Protein AF-A0A7Y2F7I7-F1 (afdb_monomer)

Mean predicted aligned error: 10.01 Å

pLDDT: mean 81.83, std 11.16, range [49.62, 96.38]

Structure (mmCIF, N/CA/C/O backbone):
data_AF-A0A7Y2F7I7-F1
#
_entry.id   AF-A0A7Y2F7I7-F1
#
loop_
_atom_site.group_PDB
_atom_site.id
_atom_site.type_symbol
_atom_site.label_atom_id
_atom_site.label_alt_id
_atom_site.label_comp_id
_atom_site.label_asym_id
_atom_site.label_entity_id
_atom_site.label_seq_id
_atom_site.pdbx_PDB_ins_code
_atom_site.Cartn_x
_atom_site.Cartn_y
_atom_site.Cartn_z
_atom_site.occupancy
_atom_site.B_iso_or_equiv
_atom_site.auth_seq_id
_atom_site.auth_comp_id
_atom_site.auth_asym_id
_atom_site.auth_atom_id
_atom_site.pdbx_PDB_model_num
ATOM 1 N N . MET A 1 1 ? 13.723 -2.355 0.842 1.00 50.66 1 MET A N 1
ATOM 2 C CA . MET A 1 1 ? 13.877 -3.626 1.588 1.00 50.66 1 MET A CA 1
ATOM 3 C C . MET A 1 1 ? 13.782 -4.831 0.657 1.00 50.66 1 MET A C 1
ATOM 5 O O . MET A 1 1 ? 14.750 -5.570 0.611 1.00 50.66 1 MET A O 1
ATOM 9 N N . ALA A 1 2 ? 12.717 -5.001 -0.142 1.00 57.88 2 ALA A N 1
ATOM 10 C CA . ALA A 1 2 ? 12.631 -6.107 -1.109 1.00 57.88 2 ALA A CA 1
ATOM 11 C C . ALA A 1 2 ? 13.746 -6.102 -2.176 1.00 57.88 2 ALA A C 1
ATOM 13 O O . ALA A 1 2 ? 14.397 -7.121 -2.360 1.00 57.88 2 ALA A O 1
ATOM 14 N N . GLY A 1 3 ? 14.062 -4.948 -2.780 1.00 56.19 3 GLY A N 1
ATOM 15 C CA . GLY A 1 3 ? 15.161 -4.854 -3.758 1.00 56.19 3 GLY A CA 1
ATOM 16 C C . GLY A 1 3 ? 16.525 -5.263 -3.193 1.00 56.19 3 GLY A C 1
ATOM 17 O O . GLY A 1 3 ? 17.283 -5.950 -3.862 1.00 56.19 3 GLY A O 1
ATOM 18 N N . SER A 1 4 ? 16.798 -4.951 -1.922 1.00 60.56 4 SER A N 1
ATOM 19 C CA . SER A 1 4 ? 18.016 -5.390 -1.224 1.00 60.56 4 SER A CA 1
ATOM 20 C C . SER A 1 4 ? 18.030 -6.890 -0.928 1.00 60.56 4 SER A C 1
ATOM 22 O O . SER A 1 4 ? 19.089 -7.505 -0.981 1.00 60.56 4 SER A O 1
ATOM 24 N N . LEU A 1 5 ? 16.863 -7.489 -0.659 1.00 59.53 5 LEU A N 1
ATOM 25 C CA . LEU A 1 5 ? 16.721 -8.941 -0.494 1.00 59.53 5 LEU A CA 1
ATOM 26 C C . LEU A 1 5 ? 16.891 -9.691 -1.825 1.00 59.53 5 LEU A C 1
ATOM 28 O O . LEU A 1 5 ? 17.396 -10.807 -1.829 1.00 59.53 5 LEU A O 1
ATOM 32 N N . CYS A 1 6 ? 16.533 -9.068 -2.949 1.00 58.66 6 CYS A N 1
ATOM 33 C CA . CYS A 1 6 ? 16.740 -9.604 -4.297 1.00 58.66 6 CYS A CA 1
ATOM 34 C C . CYS A 1 6 ? 18.158 -9.350 -4.852 1.00 58.66 6 CYS A C 1
ATOM 36 O O . CYS A 1 6 ? 18.412 -9.641 -6.017 1.00 58.66 6 CYS A O 1
ATOM 38 N N . GLY A 1 7 ? 19.087 -8.831 -4.038 1.00 59.84 7 GLY A N 1
ATOM 39 C CA . GLY A 1 7 ? 20.482 -8.589 -4.429 1.00 59.84 7 GLY A CA 1
ATOM 40 C C . GLY A 1 7 ? 20.752 -7.226 -5.077 1.00 59.84 7 GLY A C 1
ATOM 41 O O . GLY A 1 7 ? 21.863 -6.989 -5.548 1.00 59.84 7 GLY A O 1
ATOM 42 N N . GLY A 1 8 ? 19.770 -6.322 -5.088 1.00 63.50 8 GLY A N 1
ATOM 43 C CA . GLY A 1 8 ? 19.905 -4.974 -5.629 1.00 63.50 8 GLY A CA 1
ATOM 44 C C . GLY A 1 8 ? 20.316 -3.931 -4.595 1.00 63.50 8 GLY A C 1
ATOM 45 O O . GLY A 1 8 ? 19.724 -3.803 -3.520 1.00 63.50 8 GLY A O 1
ATOM 46 N N . SER A 1 9 ? 21.300 -3.108 -4.949 1.00 70.06 9 SER A N 1
ATOM 47 C CA . SER A 1 9 ? 21.659 -1.929 -4.160 1.00 70.06 9 SER A CA 1
ATOM 48 C C . SER A 1 9 ? 20.706 -0.781 -4.474 1.00 70.06 9 SER A C 1
ATOM 50 O O . SER A 1 9 ? 20.426 -0.489 -5.640 1.00 70.06 9 SER A O 1
ATOM 52 N N . LEU A 1 10 ? 20.190 -0.125 -3.429 1.00 73.25 10 LEU A N 1
ATOM 53 C CA . LEU A 1 10 ? 19.371 1.078 -3.579 1.00 73.25 10 LEU A CA 1
ATOM 54 C C . LEU A 1 10 ? 20.240 2.174 -4.208 1.00 73.25 10 LEU A C 1
ATOM 56 O O . LEU A 1 10 ? 21.203 2.629 -3.599 1.00 73.25 10 LEU A O 1
ATOM 60 N N . SER A 1 11 ? 19.902 2.582 -5.427 1.00 76.69 11 SER A N 1
ATOM 61 C CA . SER A 1 11 ? 20.662 3.571 -6.193 1.00 76.69 11 SER A CA 1
ATOM 62 C C . SER A 1 11 ? 20.068 4.971 -6.062 1.00 76.69 11 SER A C 1
ATOM 64 O O . SER A 1 11 ? 20.812 5.941 -5.943 1.00 76.69 11 SER A O 1
ATOM 66 N N . ARG A 1 12 ? 18.735 5.090 -6.070 1.00 75.88 12 ARG A N 1
ATOM 67 C CA . ARG A 1 12 ? 18.037 6.378 -5.968 1.00 75.88 12 ARG A CA 1
ATOM 68 C C . ARG A 1 12 ? 16.718 6.216 -5.230 1.00 75.88 12 ARG A C 1
ATOM 70 O O . ARG A 1 12 ? 16.017 5.227 -5.432 1.00 75.88 12 ARG A O 1
ATOM 77 N N . VAL A 1 13 ? 16.363 7.207 -4.420 1.00 80.06 13 VAL A N 1
ATOM 78 C CA . VAL A 1 13 ? 15.029 7.330 -3.827 1.00 80.06 13 VAL A CA 1
ATOM 79 C C . VAL A 1 13 ? 14.492 8.725 -4.121 1.00 80.06 13 VAL A C 1
ATOM 81 O O . VAL A 1 13 ? 15.222 9.708 -3.989 1.00 80.06 13 VAL A O 1
ATOM 84 N N . GLN A 1 14 ? 13.236 8.808 -4.548 1.00 78.44 14 GLN A N 1
ATOM 85 C CA . GLN A 1 14 ? 12.547 10.069 -4.787 1.00 78.44 14 GLN A CA 1
ATOM 86 C C . GLN A 1 14 ? 11.415 10.191 -3.770 1.00 78.44 14 GLN A C 1
ATOM 88 O O . GLN A 1 14 ? 10.477 9.399 -3.772 1.00 78.44 14 GLN A O 1
ATOM 93 N N . LEU A 1 15 ? 11.523 11.185 -2.889 1.00 80.62 15 LEU A N 1
ATOM 94 C CA . LEU A 1 15 ? 10.549 11.474 -1.829 1.00 80.62 15 LEU A CA 1
ATOM 95 C C . LEU A 1 15 ? 10.053 12.924 -1.916 1.00 80.62 15 LEU A C 1
ATOM 97 O O . LEU A 1 15 ? 9.745 13.543 -0.898 1.00 80.62 15 LEU A O 1
ATOM 101 N N . ARG A 1 16 ? 10.048 13.505 -3.125 1.00 75.19 16 ARG A N 1
ATOM 102 C CA . ARG A 1 16 ? 9.626 14.897 -3.303 1.00 75.19 16 ARG A CA 1
ATOM 103 C C . ARG A 1 16 ? 8.169 15.055 -2.865 1.00 75.19 16 ARG A C 1
ATOM 105 O O . ARG A 1 16 ? 7.334 14.243 -3.267 1.00 75.19 16 ARG A O 1
ATOM 112 N N . PRO A 1 17 ? 7.850 16.110 -2.100 1.00 67.25 17 PRO A N 1
ATOM 113 C CA . PRO A 1 17 ? 6.467 16.474 -1.855 1.00 67.25 17 PRO A CA 1
ATOM 114 C C . PRO A 1 17 ? 5.723 16.629 -3.182 1.00 67.25 17 PRO A C 1
ATOM 116 O O . PRO A 1 17 ? 6.295 17.151 -4.137 1.00 67.25 17 PRO A O 1
ATOM 119 N N . TRP A 1 18 ? 4.470 16.175 -3.240 1.00 71.31 18 TRP A N 1
ATOM 120 C CA . TRP A 1 18 ? 3.598 16.261 -4.427 1.00 71.31 18 TRP A CA 1
ATOM 121 C C . TRP A 1 18 ? 3.954 15.338 -5.603 1.00 71.31 18 TRP A C 1
ATOM 123 O O . TRP A 1 18 ? 3.224 15.312 -6.590 1.00 71.31 18 TRP A O 1
ATOM 133 N N . SER A 1 19 ? 5.013 14.534 -5.483 1.00 71.06 19 SER A N 1
ATOM 134 C CA . SER A 1 19 ? 5.341 13.447 -6.409 1.00 71.06 19 SER A CA 1
ATOM 135 C C . SER A 1 19 ? 5.053 12.100 -5.746 1.00 71.06 19 SER A C 1
ATOM 137 O O . SER A 1 19 ? 5.196 11.949 -4.530 1.00 71.06 19 SER A O 1
ATOM 139 N N . LEU A 1 20 ? 4.624 11.112 -6.532 1.00 73.19 20 LEU A N 1
ATOM 140 C CA . LEU A 1 20 ? 4.456 9.756 -6.023 1.00 73.19 20 LEU A CA 1
ATOM 141 C C . LEU A 1 20 ? 5.842 9.167 -5.700 1.00 73.19 20 LEU A C 1
ATOM 143 O O . LEU A 1 20 ? 6.736 9.211 -6.547 1.00 73.19 20 LEU A O 1
ATOM 147 N N . PRO A 1 21 ? 6.051 8.635 -4.482 1.00 76.00 21 PRO A N 1
ATOM 148 C CA . PRO A 1 21 ? 7.356 8.134 -4.079 1.00 76.00 21 PRO A CA 1
ATOM 149 C C . PRO A 1 21 ? 7.731 6.894 -4.891 1.00 76.00 21 PRO A C 1
ATOM 151 O O . PRO A 1 21 ? 6.883 6.032 -5.122 1.00 76.00 21 PRO A O 1
ATOM 154 N N . TYR A 1 22 ? 9.003 6.781 -5.274 1.00 75.06 22 TYR A N 1
ATOM 155 C CA . TYR A 1 22 ? 9.549 5.589 -5.926 1.00 75.06 22 TYR A CA 1
ATOM 156 C C . TYR A 1 22 ? 11.008 5.341 -5.522 1.00 75.06 22 TYR A C 1
ATOM 158 O O . TYR A 1 22 ? 11.740 6.247 -5.107 1.00 75.06 22 TYR A O 1
ATOM 166 N N . SER A 1 23 ? 11.431 4.081 -5.631 1.00 76.50 23 SER A N 1
ATOM 167 C CA . SER A 1 23 ? 12.796 3.630 -5.336 1.00 76.50 23 SER A CA 1
ATOM 168 C C . SER A 1 23 ? 13.401 2.937 -6.553 1.00 76.50 23 SER A C 1
ATOM 170 O O . SER A 1 23 ? 12.714 2.214 -7.268 1.00 76.50 23 SER A O 1
ATOM 172 N N . PHE A 1 24 ? 14.696 3.135 -6.781 1.00 72.06 24 PHE A N 1
ATOM 173 C CA . PHE A 1 24 ? 15.427 2.542 -7.896 1.00 72.06 24 PHE A CA 1
ATOM 174 C C . PHE A 1 24 ? 16.558 1.654 -7.373 1.00 72.06 24 PHE A C 1
ATOM 176 O O . PHE A 1 24 ? 17.392 2.116 -6.590 1.00 72.06 24 PHE A O 1
ATOM 183 N N . PHE A 1 25 ? 16.601 0.395 -7.812 1.00 69.94 25 PHE A N 1
ATOM 184 C CA . PHE A 1 25 ? 17.604 -0.595 -7.408 1.00 69.94 25 PHE A CA 1
ATOM 185 C C . PHE A 1 25 ? 18.444 -1.032 -8.614 1.00 69.94 25 PHE A C 1
ATOM 187 O O . PHE A 1 25 ? 17.908 -1.237 -9.701 1.00 69.94 25 PHE A O 1
ATOM 194 N N . LYS A 1 26 ? 19.767 -1.157 -8.436 1.00 70.56 26 LYS A N 1
ATOM 195 C CA . LYS A 1 26 ? 20.691 -1.691 -9.452 1.00 70.56 26 LYS A CA 1
ATOM 196 C C . LYS A 1 26 ? 21.809 -2.528 -8.805 1.00 70.56 26 LYS A C 1
ATOM 198 O O . LYS A 1 26 ? 22.373 -2.078 -7.807 1.00 70.56 26 LYS A O 1
ATOM 203 N N . PRO A 1 27 ? 22.189 -3.678 -9.395 1.00 69.31 27 PRO A N 1
ATOM 204 C CA . PRO A 1 27 ? 21.431 -4.433 -10.404 1.00 69.31 27 PRO A CA 1
ATOM 205 C C . PRO A 1 27 ? 20.146 -5.021 -9.790 1.00 69.31 27 PRO A C 1
ATOM 207 O O . PRO A 1 27 ? 20.155 -5.393 -8.626 1.00 69.31 27 PRO A O 1
ATOM 210 N N . ASP A 1 28 ? 19.047 -5.099 -10.543 1.00 66.81 28 ASP A N 1
ATOM 211 C CA . ASP A 1 28 ? 17.820 -5.778 -10.093 1.00 66.81 28 ASP A CA 1
ATOM 212 C C . ASP A 1 28 ? 17.607 -7.039 -10.944 1.00 66.81 28 ASP A C 1
ATOM 214 O O . ASP A 1 28 ? 17.107 -6.939 -12.066 1.00 66.81 28 ASP A O 1
ATOM 218 N N . PRO A 1 29 ? 18.061 -8.215 -10.473 1.00 69.81 29 PRO A N 1
ATOM 219 C CA . PRO A 1 29 ? 17.963 -9.451 -11.243 1.00 69.81 29 PRO A CA 1
ATOM 220 C C . PRO A 1 29 ? 16.520 -9.968 -11.371 1.00 69.81 29 PRO A C 1
ATOM 222 O O . PRO A 1 29 ? 16.259 -10.784 -12.252 1.00 69.81 29 PRO A O 1
ATOM 225 N N . TRP A 1 30 ? 15.581 -9.494 -10.538 1.00 74.00 30 TRP A N 1
ATOM 226 C CA . TRP A 1 30 ? 14.192 -9.972 -10.505 1.00 74.00 30 TRP A CA 1
ATOM 227 C C . TRP A 1 30 ? 13.191 -8.812 -10.349 1.00 74.00 30 TRP A C 1
ATOM 229 O O . TRP A 1 30 ? 12.470 -8.747 -9.347 1.00 74.00 30 TRP A O 1
ATOM 239 N N . PRO A 1 31 ? 13.083 -7.915 -11.346 1.00 75.00 31 PRO A N 1
ATOM 240 C CA . PRO A 1 31 ? 12.337 -6.662 -11.221 1.00 75.00 31 PRO A CA 1
ATOM 241 C C . PRO A 1 31 ? 10.860 -6.875 -10.881 1.00 75.00 31 PRO A C 1
ATOM 243 O O . PRO A 1 31 ? 10.319 -6.185 -10.023 1.00 75.00 31 PRO A O 1
ATOM 246 N N . SER A 1 32 ? 10.207 -7.885 -11.463 1.00 77.62 32 SER A N 1
ATOM 247 C CA . SER A 1 32 ? 8.806 -8.195 -11.150 1.00 77.62 32 SER A CA 1
ATOM 248 C C . SER A 1 32 ? 8.616 -8.571 -9.678 1.00 77.62 32 SER A C 1
ATOM 250 O O . SER A 1 32 ? 7.657 -8.130 -9.052 1.00 77.62 32 SER A O 1
ATOM 252 N N . VAL A 1 33 ? 9.541 -9.339 -9.096 1.00 78.12 33 VAL A N 1
ATOM 253 C CA . VAL A 1 33 ? 9.474 -9.732 -7.680 1.00 78.12 33 VAL A CA 1
ATOM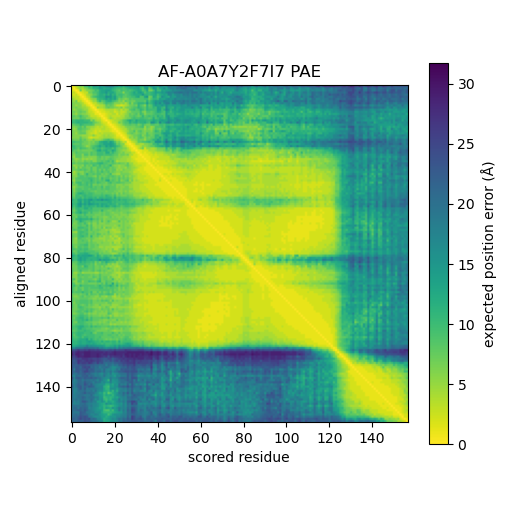 254 C C . VAL A 1 33 ? 9.721 -8.522 -6.788 1.00 78.12 33 VAL A C 1
ATOM 256 O O . VAL A 1 33 ? 8.947 -8.285 -5.864 1.00 78.12 33 VAL A O 1
ATOM 259 N N . THR A 1 34 ? 10.749 -7.729 -7.089 1.00 80.81 34 THR A N 1
ATOM 260 C CA . THR A 1 34 ? 11.081 -6.511 -6.342 1.00 80.81 34 THR A CA 1
ATOM 261 C C . THR A 1 34 ? 9.904 -5.532 -6.304 1.00 80.81 34 THR A C 1
ATOM 263 O O . THR A 1 34 ? 9.574 -5.014 -5.234 1.00 80.81 34 THR A O 1
ATOM 266 N N . LEU A 1 35 ? 9.246 -5.318 -7.446 1.00 83.44 35 LEU A N 1
ATOM 267 C CA . LEU A 1 35 ? 8.128 -4.386 -7.586 1.00 83.44 35 LEU A CA 1
ATOM 268 C C . LEU A 1 35 ? 6.860 -4.887 -6.885 1.00 83.44 35 LEU A C 1
ATOM 270 O O . LEU A 1 35 ? 6.232 -4.139 -6.139 1.00 83.44 35 LEU A O 1
ATOM 274 N N . TRP A 1 36 ? 6.497 -6.162 -7.059 1.00 83.38 36 TRP A N 1
ATOM 275 C CA . TRP A 1 36 ? 5.313 -6.736 -6.410 1.00 83.38 36 TRP A CA 1
ATOM 276 C C . TRP A 1 36 ? 5.495 -6.948 -4.907 1.00 83.38 36 TRP A C 1
ATOM 278 O O . TRP A 1 36 ? 4.525 -6.886 -4.150 1.00 83.38 36 TRP A O 1
ATOM 288 N N . ALA A 1 37 ? 6.726 -7.156 -4.442 1.00 84.12 37 ALA A N 1
ATOM 289 C CA . ALA A 1 37 ? 7.009 -7.349 -3.028 1.00 84.12 37 ALA A CA 1
ATOM 290 C C . ALA A 1 37 ? 6.623 -6.133 -2.176 1.00 84.12 37 ALA A C 1
ATOM 292 O O . ALA A 1 37 ? 6.235 -6.323 -1.027 1.00 84.12 37 ALA A O 1
ATOM 293 N N . GLY A 1 38 ? 6.680 -4.908 -2.714 1.00 84.19 38 GLY A N 1
ATOM 294 C CA . GLY A 1 38 ? 6.232 -3.703 -2.007 1.00 84.19 38 GLY A CA 1
ATOM 295 C C . GLY A 1 38 ? 4.759 -3.801 -1.587 1.00 84.19 38 GLY A C 1
ATOM 296 O O . GLY A 1 38 ? 4.485 -3.910 -0.388 1.00 84.19 38 GLY A O 1
ATOM 297 N N . PRO A 1 39 ? 3.817 -3.854 -2.545 1.00 86.12 39 PRO A N 1
ATOM 298 C CA . PRO A 1 39 ? 2.396 -4.030 -2.258 1.00 86.12 39 PRO A CA 1
ATOM 299 C C . PRO A 1 39 ? 2.084 -5.320 -1.493 1.00 86.12 39 PRO A C 1
ATOM 301 O O . PRO A 1 39 ? 1.318 -5.289 -0.531 1.00 86.12 39 PRO A O 1
ATOM 304 N N . VAL A 1 40 ? 2.692 -6.453 -1.866 1.00 86.75 40 VAL A N 1
ATOM 305 C CA . VAL A 1 40 ? 2.400 -7.755 -1.242 1.00 86.75 40 VAL A CA 1
ATOM 306 C C . VAL A 1 40 ? 2.830 -7.777 0.222 1.00 86.75 40 VAL A C 1
ATOM 308 O O . VAL A 1 40 ? 2.015 -8.089 1.088 1.00 86.75 40 VAL A O 1
ATOM 311 N N . LEU A 1 41 ? 4.075 -7.409 0.535 1.00 86.88 41 LEU A N 1
ATOM 312 C CA . LEU A 1 41 ? 4.557 -7.392 1.920 1.00 86.88 41 LEU A CA 1
ATOM 313 C C . LEU A 1 41 ? 3.924 -6.252 2.720 1.00 86.88 41 LEU A C 1
ATOM 315 O O . LEU A 1 41 ? 3.593 -6.440 3.892 1.00 86.88 41 LEU A O 1
ATOM 319 N N . GLY A 1 42 ? 3.704 -5.100 2.080 1.00 85.88 42 GLY A N 1
ATOM 320 C CA . GLY A 1 42 ? 3.018 -3.952 2.665 1.00 85.88 42 GLY A CA 1
ATOM 321 C C . GLY A 1 42 ? 1.580 -4.261 3.084 1.00 85.88 42 GLY A C 1
ATOM 322 O O . GLY A 1 42 ? 1.092 -3.664 4.037 1.00 85.88 42 GLY A O 1
ATOM 323 N N . CYS A 1 43 ? 0.921 -5.222 2.432 1.00 90.00 43 CYS A N 1
ATOM 324 C CA . CYS A 1 43 ? -0.415 -5.689 2.801 1.00 90.00 43 CYS A CA 1
ATOM 325 C C . CYS A 1 43 ? -0.380 -6.892 3.750 1.00 90.00 43 CYS A C 1
ATOM 327 O O . CYS A 1 43 ? -1.022 -6.875 4.800 1.00 90.00 43 CYS A O 1
ATOM 329 N N . LEU A 1 44 ? 0.375 -7.939 3.401 1.00 89.25 44 LEU A N 1
ATOM 330 C CA . LEU A 1 44 ? 0.392 -9.189 4.160 1.00 89.25 44 LEU A CA 1
ATOM 331 C C . LEU A 1 44 ? 1.012 -9.020 5.546 1.00 89.25 44 LEU A C 1
ATOM 333 O O . LEU A 1 44 ? 0.489 -9.584 6.500 1.00 89.25 44 LEU A O 1
ATOM 337 N N . GLY A 1 45 ? 2.082 -8.232 5.689 1.00 91.00 45 GLY A N 1
ATOM 338 C CA . GLY A 1 45 ? 2.745 -8.024 6.979 1.00 91.00 45 GLY A CA 1
ATOM 339 C C . GLY A 1 45 ? 1.783 -7.498 8.055 1.00 91.00 45 GLY A C 1
ATOM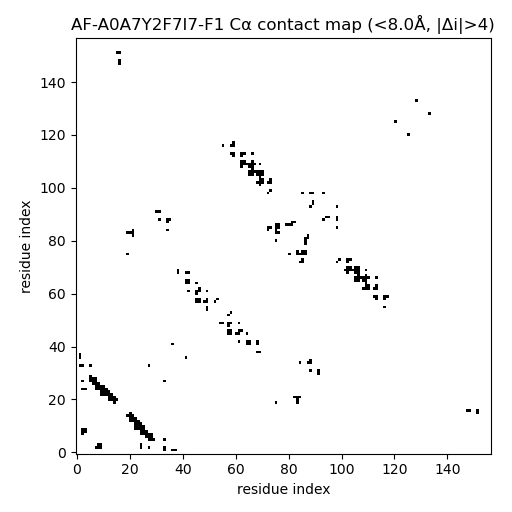 340 O O . GLY A 1 45 ? 1.602 -8.158 9.082 1.00 91.00 45 GLY A O 1
ATOM 341 N N . PRO A 1 46 ? 1.106 -6.359 7.819 1.00 89.38 46 PRO A N 1
ATOM 342 C CA . PRO A 1 46 ? 0.097 -5.832 8.734 1.00 89.38 46 PRO A CA 1
ATOM 343 C C . PRO A 1 46 ? -1.086 -6.779 8.979 1.00 89.38 46 PRO A C 1
ATOM 345 O O . PRO A 1 46 ? -1.526 -6.903 10.120 1.00 89.38 46 PRO A O 1
ATOM 348 N N . VAL A 1 47 ? -1.584 -7.480 7.951 1.00 89.56 47 VAL A N 1
ATOM 349 C CA . VAL A 1 47 ? -2.708 -8.430 8.093 1.00 89.56 47 VAL A CA 1
ATOM 350 C C . VAL A 1 47 ? -2.321 -9.634 8.954 1.00 89.56 47 VAL A C 1
ATOM 352 O O . VAL A 1 47 ? -3.078 -10.032 9.842 1.00 89.56 47 VAL A O 1
ATOM 355 N N . VAL A 1 48 ? -1.132 -10.198 8.743 1.00 92.44 48 VAL A N 1
ATOM 356 C CA . VAL A 1 48 ? -0.604 -11.304 9.553 1.00 92.44 48 VAL A CA 1
ATOM 357 C C . VAL A 1 48 ? -0.396 -10.846 10.994 1.00 92.44 48 VAL A C 1
ATOM 359 O O . VAL A 1 48 ? -0.852 -11.517 11.919 1.00 92.44 48 VAL A O 1
ATOM 362 N N . ALA A 1 49 ? 0.200 -9.670 11.202 1.00 91.44 49 ALA A N 1
ATOM 363 C CA . ALA A 1 49 ? 0.351 -9.082 12.530 1.00 91.44 49 ALA A CA 1
ATOM 364 C C . ALA A 1 49 ? -1.008 -8.904 13.235 1.00 91.44 49 ALA A C 1
ATOM 366 O O . ALA A 1 49 ? -1.189 -9.335 14.377 1.00 91.44 49 ALA A O 1
ATOM 367 N N . ALA A 1 50 ? -1.997 -8.329 12.548 1.00 91.69 50 ALA A N 1
ATOM 368 C CA . ALA A 1 50 ? -3.346 -8.166 13.081 1.00 91.69 50 ALA A CA 1
ATOM 369 C C . ALA A 1 50 ? -4.010 -9.514 13.410 1.00 91.69 50 ALA A C 1
ATOM 371 O O . ALA A 1 50 ? -4.688 -9.632 14.431 1.00 91.69 50 ALA A O 1
ATOM 372 N N . SER A 1 51 ? -3.757 -10.549 12.606 1.00 90.62 51 SER A N 1
ATOM 373 C CA . SER A 1 51 ? -4.292 -11.902 12.810 1.00 90.62 51 SER A CA 1
ATOM 374 C C . SER A 1 51 ? -3.679 -12.616 14.020 1.00 90.62 51 SER A C 1
ATOM 376 O O . SER A 1 51 ? -4.395 -13.317 14.739 1.00 90.62 51 SER A O 1
ATOM 378 N N . ILE A 1 52 ? -2.380 -12.417 14.268 1.00 94.44 52 ILE A N 1
ATOM 379 C CA . ILE A 1 52 ? -1.654 -13.001 15.407 1.00 94.44 52 ILE A CA 1
ATOM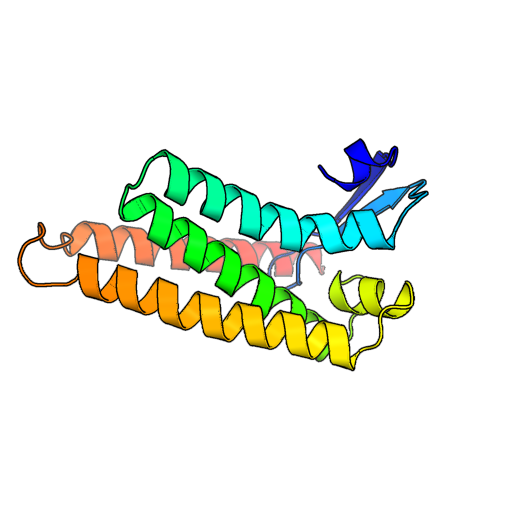 380 C C . ILE A 1 52 ? -2.056 -12.310 16.715 1.00 94.44 52 ILE A C 1
ATOM 382 O O . ILE A 1 52 ? -2.430 -12.973 17.679 1.00 94.44 52 ILE A O 1
ATOM 386 N N . TRP A 1 53 ? -2.009 -10.975 16.757 1.00 94.06 53 TRP A N 1
ATOM 387 C CA . TRP A 1 53 ? -2.227 -10.217 17.997 1.00 94.06 53 TRP A CA 1
ATOM 388 C C . TRP A 1 53 ? -3.685 -9.829 18.254 1.00 94.06 53 TRP A C 1
ATOM 390 O O . TRP A 1 53 ? -4.015 -9.436 19.373 1.00 94.06 53 TRP A O 1
ATOM 400 N N . ARG A 1 54 ? -4.558 -9.920 17.243 1.00 88.81 54 ARG A N 1
ATOM 401 C CA . ARG A 1 54 ? -6.020 -9.739 17.329 1.00 88.81 54 ARG A CA 1
ATOM 402 C C . ARG A 1 54 ? -6.476 -8.452 18.030 1.00 88.81 54 ARG A C 1
ATOM 404 O O . ARG A 1 54 ? -7.531 -8.417 18.657 1.00 88.81 54 ARG A O 1
ATOM 411 N N . ARG A 1 55 ? -5.697 -7.371 17.916 1.00 87.06 55 ARG A N 1
ATOM 412 C CA . ARG A 1 55 ? -6.065 -6.043 18.437 1.00 87.06 55 ARG A CA 1
ATOM 413 C C . ARG A 1 55 ? -6.778 -5.234 17.356 1.00 87.06 55 ARG A C 1
ATOM 415 O O . ARG A 1 55 ? -6.267 -5.137 16.244 1.00 87.06 55 ARG A O 1
ATOM 422 N N . SER A 1 56 ? -7.892 -4.585 17.694 1.00 82.75 56 SER A N 1
ATOM 423 C CA . SER A 1 56 ? -8.664 -3.739 16.761 1.00 82.75 56 SER A CA 1
ATOM 424 C C . SER A 1 56 ? -7.818 -2.634 16.115 1.00 82.75 56 SER A C 1
ATOM 426 O O . SER A 1 56 ? -7.894 -2.401 14.914 1.00 82.75 56 SER A O 1
ATOM 428 N N . GLY A 1 57 ? -6.913 -2.013 16.880 1.00 87.94 57 GLY A N 1
ATOM 429 C CA . GLY A 1 57 ? -5.966 -1.028 16.343 1.00 87.94 57 GLY A CA 1
ATOM 430 C C . GLY A 1 57 ? -5.056 -1.575 15.235 1.00 87.94 57 GLY A C 1
ATOM 431 O O . GLY A 1 57 ? -4.732 -0.849 14.302 1.00 87.94 57 GLY A O 1
ATOM 432 N N . LEU A 1 58 ? -4.677 -2.856 15.299 1.00 90.56 58 LEU A N 1
ATOM 433 C CA . LEU A 1 58 ? -3.852 -3.487 14.265 1.00 90.56 58 LEU A CA 1
ATOM 434 C C . LEU A 1 58 ? -4.661 -3.797 13.006 1.00 90.56 58 LEU A C 1
ATOM 436 O O . LEU A 1 58 ? -4.132 -3.648 11.911 1.00 90.56 58 LEU A O 1
ATOM 440 N N . TRP A 1 59 ? -5.937 -4.162 13.148 1.00 90.50 59 TRP A N 1
ATOM 441 C CA . TRP A 1 59 ? -6.836 -4.333 12.005 1.00 90.50 59 TRP A CA 1
ATOM 442 C C . TRP A 1 59 ? -7.071 -3.019 11.264 1.00 90.50 59 TRP A C 1
ATOM 444 O O . TRP A 1 59 ? -7.014 -3.001 10.038 1.00 90.50 59 TRP A O 1
ATOM 454 N N . LEU A 1 60 ? -7.222 -1.903 11.986 1.00 93.44 60 LEU A N 1
ATOM 455 C CA . LEU A 1 60 ? -7.301 -0.578 11.368 1.00 93.44 60 LEU A CA 1
ATOM 456 C C . LEU A 1 60 ? -6.056 -0.276 10.517 1.00 93.44 60 LEU A C 1
ATOM 458 O O . LEU A 1 60 ? -6.182 0.147 9.369 1.00 93.44 60 LEU A O 1
ATOM 462 N N . ILE A 1 61 ? -4.860 -0.520 11.066 1.00 94.25 61 ILE A N 1
ATOM 463 C CA . ILE A 1 61 ? -3.590 -0.324 10.350 1.00 94.25 61 ILE A CA 1
ATOM 464 C C . ILE A 1 61 ? -3.508 -1.260 9.141 1.00 94.25 61 ILE A C 1
ATOM 466 O O . ILE A 1 61 ? -3.156 -0.817 8.053 1.00 94.25 61 ILE A O 1
ATOM 470 N N . ALA A 1 62 ? -3.871 -2.533 9.304 1.00 93.88 62 ALA A N 1
ATOM 471 C CA . ALA A 1 62 ? -3.822 -3.512 8.228 1.00 93.88 62 ALA A CA 1
ATOM 472 C C . ALA A 1 62 ? -4.715 -3.119 7.048 1.00 93.88 62 ALA A C 1
ATOM 474 O O . ALA A 1 62 ? -4.250 -3.082 5.909 1.00 93.88 62 ALA A O 1
ATOM 475 N N . TRP A 1 63 ? -5.967 -2.746 7.317 1.00 95.19 63 TRP A N 1
ATOM 476 C CA . TRP A 1 63 ? -6.881 -2.302 6.269 1.00 95.19 63 TRP A CA 1
ATOM 477 C C . TRP A 1 63 ? -6.453 -0.986 5.628 1.00 95.19 63 TRP A C 1
ATOM 479 O O . TRP A 1 63 ? -6.585 -0.839 4.414 1.00 95.19 63 TRP A O 1
ATOM 489 N N . PHE A 1 64 ? -5.883 -0.061 6.406 1.00 95.38 64 PHE A N 1
ATOM 490 C CA . PHE A 1 64 ? -5.284 1.154 5.861 1.00 95.38 64 PHE A CA 1
ATOM 491 C C . PHE A 1 64 ? -4.132 0.833 4.903 1.00 95.38 64 PHE A C 1
ATOM 493 O O . PHE A 1 64 ? -4.082 1.391 3.811 1.00 95.38 64 PHE A O 1
ATOM 500 N N . CYS A 1 65 ? -3.23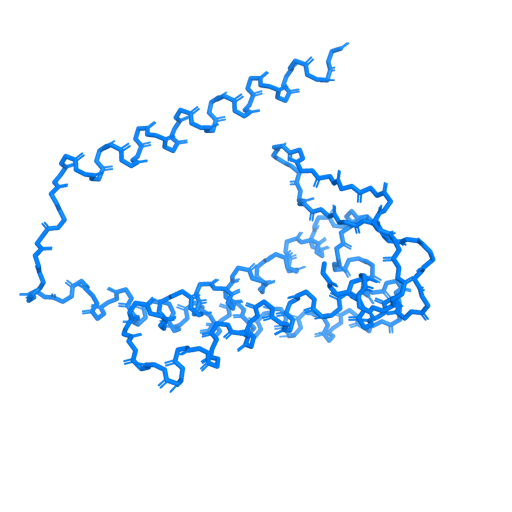8 -0.091 5.264 1.00 95.25 65 CYS A N 1
ATOM 501 C CA . CYS A 1 65 ? -2.138 -0.506 4.397 1.00 95.25 65 CYS A CA 1
ATOM 502 C C . CYS A 1 65 ? -2.646 -1.149 3.101 1.00 95.25 65 CYS A C 1
ATOM 504 O O . CYS A 1 65 ? -2.156 -0.806 2.027 1.00 95.25 65 CYS A O 1
ATOM 506 N N . VAL A 1 66 ? -3.651 -2.028 3.171 1.00 92.44 66 VAL A N 1
ATOM 507 C CA . VAL A 1 66 ? -4.276 -2.623 1.975 1.00 92.44 66 VAL A CA 1
ATOM 508 C C . VAL A 1 66 ? -4.889 -1.543 1.079 1.00 92.44 66 VAL A C 1
ATOM 510 O O . VAL A 1 66 ? -4.634 -1.520 -0.127 1.00 92.44 66 VAL A O 1
ATOM 513 N N . LEU A 1 67 ? -5.635 -0.607 1.673 1.00 96.38 67 LEU A N 1
ATOM 514 C CA . LEU A 1 67 ? -6.254 0.510 0.964 1.00 96.38 67 LEU A CA 1
ATOM 515 C C . LEU A 1 67 ? -5.208 1.401 0.284 1.00 96.38 67 LEU A C 1
ATOM 517 O O . LEU A 1 67 ? -5.330 1.674 -0.907 1.00 96.38 67 LEU A O 1
ATOM 521 N N . ALA A 1 68 ? -4.184 1.823 1.030 1.00 94.19 68 ALA A N 1
ATOM 522 C CA . ALA A 1 68 ? -3.139 2.724 0.562 1.00 94.19 68 ALA A CA 1
ATOM 523 C C . ALA A 1 68 ? -2.311 2.114 -0.576 1.00 94.19 68 ALA A C 1
ATOM 525 O O . ALA A 1 68 ? -2.026 2.802 -1.550 1.00 94.19 68 ALA A O 1
ATOM 526 N N . ASN A 1 69 ? -1.961 0.826 -0.496 1.00 92.88 69 ASN A N 1
ATOM 527 C CA . ASN A 1 69 ? -1.248 0.152 -1.585 1.00 92.88 69 ASN A CA 1
ATOM 528 C C . ASN A 1 69 ? -2.122 0.031 -2.844 1.00 92.88 69 ASN A C 1
ATOM 530 O O . ASN A 1 69 ? -1.637 0.268 -3.948 1.00 92.88 69 ASN A O 1
ATOM 534 N N . GLY A 1 70 ? -3.413 -0.290 -2.691 1.00 92.88 70 GLY A N 1
ATOM 535 C CA . GLY A 1 70 ? -4.337 -0.379 -3.827 1.00 92.88 70 GLY A CA 1
ATOM 536 C C . GLY A 1 70 ? -4.524 0.968 -4.526 1.00 92.88 70 GLY A C 1
ATOM 537 O O . GLY A 1 70 ? -4.403 1.064 -5.748 1.00 92.88 70 GLY A O 1
ATOM 538 N N . THR A 1 71 ? -4.750 2.036 -3.751 1.00 94.75 71 THR A N 1
ATOM 539 C CA . THR A 1 71 ? -4.908 3.386 -4.310 1.00 94.75 71 THR A CA 1
ATOM 540 C C . THR A 1 71 ? -3.607 3.919 -4.896 1.00 94.75 71 THR A C 1
ATOM 542 O O . THR A 1 71 ? -3.652 4.567 -5.936 1.00 94.75 71 THR A O 1
ATOM 545 N N . TYR A 1 72 ? -2.452 3.620 -4.295 1.00 92.12 72 TYR A N 1
ATOM 546 C CA . TYR A 1 72 ? -1.142 3.993 -4.831 1.00 92.12 72 TYR A CA 1
ATOM 547 C C . TYR A 1 72 ? -0.905 3.399 -6.226 1.00 92.12 72 TYR A C 1
ATOM 549 O O . TYR A 1 72 ? -0.556 4.135 -7.148 1.00 92.12 72 TYR A O 1
ATOM 557 N N . LEU A 1 73 ? -1.166 2.100 -6.417 1.00 91.62 73 LEU A N 1
ATOM 558 C CA . LEU A 1 73 ? -0.998 1.450 -7.721 1.00 91.62 73 LEU A CA 1
ATOM 559 C C . LEU A 1 73 ? -1.964 2.011 -8.774 1.00 91.62 73 LEU A C 1
ATOM 561 O O . LEU A 1 73 ? -1.540 2.286 -9.899 1.00 91.62 73 LEU A O 1
ATOM 565 N N . LEU A 1 74 ? -3.230 2.244 -8.401 1.00 93.25 74 LEU A N 1
ATOM 566 C CA . LEU A 1 74 ? -4.223 2.885 -9.273 1.00 93.25 74 LEU A CA 1
ATOM 567 C C . LEU A 1 74 ? -3.796 4.293 -9.690 1.00 93.25 74 LEU A C 1
ATOM 569 O O . LEU A 1 74 ? -3.825 4.618 -10.875 1.00 93.25 74 LEU A O 1
ATOM 573 N N . MET A 1 75 ? -3.382 5.115 -8.725 1.00 90.56 75 MET A N 1
ATOM 574 C CA . MET A 1 75 ? -2.946 6.485 -8.986 1.00 90.56 75 MET A CA 1
ATOM 575 C C . MET A 1 75 ? -1.681 6.517 -9.830 1.00 90.56 75 MET A C 1
ATOM 577 O O . MET A 1 75 ? -1.586 7.348 -10.726 1.00 90.56 75 MET A O 1
ATOM 581 N N . GLY A 1 76 ? -0.734 5.606 -9.601 1.00 89.94 76 GLY A N 1
ATOM 582 C CA . GLY A 1 76 ? 0.463 5.537 -10.430 1.00 89.94 76 GLY A CA 1
ATOM 583 C C . GLY A 1 76 ? 0.171 5.082 -11.861 1.00 89.94 76 GLY A C 1
ATOM 584 O O . GLY A 1 76 ? 0.761 5.612 -12.797 1.00 89.94 76 GLY A O 1
ATOM 585 N N . TRP A 1 77 ? -0.786 4.163 -12.050 1.00 92.38 77 TRP A N 1
ATOM 586 C CA . TRP A 1 77 ? -1.230 3.781 -13.392 1.00 92.38 77 TRP A CA 1
ATOM 587 C C . TRP A 1 77 ? -1.903 4.958 -14.103 1.00 92.38 77 TRP A C 1
ATOM 589 O O . TRP A 1 77 ? -1.591 5.231 -15.257 1.00 92.38 77 TRP A O 1
ATOM 599 N N . TYR A 1 78 ? -2.778 5.680 -13.398 1.00 92.44 78 TYR A N 1
ATOM 600 C CA . TYR A 1 78 ? -3.463 6.856 -13.931 1.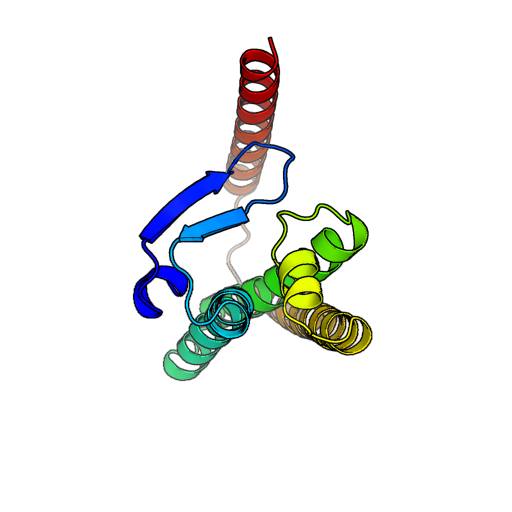00 92.44 78 TYR A CA 1
ATOM 601 C C . TYR A 1 78 ? -2.497 8.005 -14.257 1.00 92.44 78 TYR A C 1
ATOM 603 O O . TYR A 1 78 ? -2.654 8.668 -15.277 1.00 92.44 78 TYR A O 1
ATOM 611 N N . ALA A 1 79 ? -1.487 8.231 -13.411 1.00 88.50 79 ALA A N 1
ATOM 612 C CA . ALA A 1 79 ? -0.466 9.253 -13.629 1.00 88.50 79 ALA A CA 1
ATOM 613 C C . ALA A 1 79 ? 0.440 8.933 -14.828 1.00 88.50 79 ALA A C 1
ATOM 615 O O . ALA A 1 79 ? 0.953 9.852 -15.461 1.00 88.50 79 ALA A O 1
ATOM 616 N N . GLY A 1 80 ? 0.647 7.647 -15.137 1.00 82.44 80 GLY A N 1
ATOM 617 C CA . GLY A 1 80 ? 1.406 7.207 -16.309 1.00 82.44 80 GLY A CA 1
ATOM 618 C C . GLY A 1 80 ? 2.907 7.521 -16.268 1.00 82.44 80 GLY A C 1
ATOM 619 O O . GLY A 1 80 ? 3.588 7.332 -17.273 1.00 82.44 80 GLY A O 1
ATOM 620 N N . ASP A 1 81 ? 3.438 7.983 -15.134 1.00 81.31 81 ASP A N 1
ATOM 621 C CA . ASP A 1 81 ? 4.864 8.278 -14.972 1.00 81.31 81 ASP A CA 1
ATOM 622 C C . ASP A 1 81 ? 5.671 6.971 -14.944 1.00 81.31 81 ASP A C 1
ATOM 624 O O . ASP A 1 81 ? 5.403 6.077 -14.138 1.00 81.31 81 ASP A O 1
ATOM 628 N N . GLY A 1 82 ? 6.651 6.847 -15.845 1.00 77.88 82 GLY A N 1
ATOM 629 C CA . GLY A 1 82 ? 7.443 5.634 -16.068 1.00 77.88 82 GLY A CA 1
ATOM 630 C C . GLY A 1 82 ? 8.302 5.199 -14.878 1.00 77.88 82 GLY A C 1
ATOM 631 O O . GLY A 1 82 ? 8.771 4.062 -14.845 1.00 77.88 82 GLY A O 1
ATOM 632 N N . GLU A 1 83 ? 8.500 6.071 -13.887 1.00 77.94 83 GLU A N 1
ATOM 633 C CA . GLU A 1 83 ? 9.272 5.742 -12.689 1.00 77.94 83 GLU A CA 1
ATOM 634 C C . GLU A 1 83 ? 8.446 5.114 -11.559 1.00 77.94 83 GLU A C 1
ATOM 636 O O . GLU A 1 83 ? 9.023 4.619 -10.584 1.00 77.94 83 GLU A O 1
ATOM 641 N N . LEU A 1 84 ? 7.121 5.091 -11.690 1.00 83.38 84 LEU A N 1
ATOM 642 C CA . LEU A 1 84 ? 6.217 4.563 -10.675 1.00 83.38 84 LEU A CA 1
ATOM 643 C C . LEU A 1 84 ? 6.135 3.041 -10.705 1.00 83.38 84 LEU A C 1
ATOM 645 O O . LEU A 1 84 ? 6.300 2.400 -11.741 1.00 83.38 84 LEU A O 1
ATOM 649 N N . ASP A 1 85 ? 5.834 2.447 -9.552 1.00 84.62 85 ASP A N 1
ATOM 650 C CA . ASP A 1 85 ? 5.822 0.989 -9.433 1.00 84.62 85 ASP A CA 1
ATOM 651 C C . ASP A 1 85 ? 4.799 0.353 -10.384 1.00 84.62 85 ASP A C 1
ATOM 653 O O . ASP A 1 85 ? 5.085 -0.666 -10.999 1.00 84.62 85 ASP A O 1
ATOM 657 N N . SER A 1 86 ? 3.635 0.968 -10.592 1.00 86.31 86 SER A N 1
ATOM 658 C CA . SER A 1 86 ? 2.601 0.456 -11.501 1.00 86.31 86 SER A CA 1
ATOM 659 C C . SER A 1 86 ? 3.018 0.457 -12.973 1.00 86.31 86 SER A C 1
ATOM 661 O O . SER A 1 86 ? 2.763 -0.524 -13.675 1.00 86.31 86 SER A O 1
ATOM 663 N N . THR A 1 87 ? 3.683 1.509 -13.452 1.00 86.25 87 THR A N 1
ATOM 664 C CA . THR A 1 87 ? 4.198 1.561 -14.829 1.00 86.25 87 THR A CA 1
ATOM 665 C C . THR A 1 87 ? 5.383 0.617 -15.007 1.00 86.25 87 THR A C 1
ATOM 667 O O . THR A 1 87 ? 5.439 -0.101 -16.005 1.00 86.25 87 THR A O 1
ATOM 670 N N . LYS A 1 88 ? 6.263 0.505 -14.004 1.00 86.88 88 LYS A N 1
ATOM 671 C CA . LYS A 1 88 ? 7.353 -0.482 -13.972 1.00 86.88 88 LYS A CA 1
ATOM 672 C C . LYS A 1 88 ? 6.848 -1.924 -13.948 1.00 86.88 88 LYS A C 1
ATOM 674 O O . LYS A 1 88 ? 7.417 -2.770 -14.629 1.00 86.88 88 LYS A O 1
ATOM 679 N N . ILE A 1 89 ? 5.764 -2.216 -13.226 1.00 86.38 89 ILE A N 1
ATOM 680 C CA . ILE A 1 89 ? 5.131 -3.545 -13.188 1.00 86.38 89 ILE A CA 1
ATOM 681 C C . ILE A 1 89 ? 4.599 -3.929 -14.574 1.00 86.38 89 ILE A C 1
ATOM 683 O O . ILE A 1 89 ? 4.785 -5.069 -15.009 1.00 86.38 89 ILE A O 1
ATOM 687 N N . ILE A 1 90 ? 3.975 -2.982 -15.284 1.00 89.12 90 ILE A N 1
ATOM 688 C CA . ILE A 1 90 ? 3.507 -3.183 -16.663 1.00 89.12 90 ILE A CA 1
ATOM 689 C C . ILE A 1 90 ? 4.697 -3.367 -17.612 1.00 89.12 90 ILE A C 1
ATOM 691 O O . ILE A 1 90 ? 4.709 -4.309 -18.403 1.00 89.12 90 ILE A O 1
ATOM 695 N N . ALA A 1 91 ? 5.725 -2.522 -17.498 1.00 88.00 91 ALA A N 1
ATOM 696 C CA . ALA A 1 91 ? 6.940 -2.612 -18.308 1.00 88.00 91 ALA A CA 1
ATOM 697 C C . ALA A 1 91 ? 7.712 -3.926 -18.080 1.00 88.00 91 ALA A C 1
ATOM 699 O O . ALA A 1 91 ? 8.323 -4.449 -19.007 1.00 88.00 91 ALA A O 1
ATOM 700 N N . ALA A 1 92 ? 7.632 -4.501 -16.877 1.00 85.50 92 ALA A N 1
ATOM 701 C CA . ALA A 1 92 ? 8.176 -5.816 -16.543 1.00 85.50 92 ALA A CA 1
ATOM 702 C C . ALA A 1 92 ? 7.336 -6.997 -17.089 1.00 85.50 92 ALA A C 1
ATOM 704 O O . ALA A 1 92 ? 7.614 -8.151 -16.763 1.00 85.50 92 ALA A O 1
ATOM 705 N N . GLY A 1 93 ? 6.313 -6.729 -17.912 1.00 87.56 93 GLY A N 1
ATOM 706 C CA . GLY A 1 93 ? 5.514 -7.736 -18.618 1.00 87.56 93 GLY A CA 1
ATOM 707 C C . GLY A 1 93 ? 4.181 -8.091 -17.957 1.00 87.56 93 GLY A C 1
ATOM 708 O O . GLY A 1 93 ? 3.482 -8.982 -18.439 1.00 87.56 93 GLY A O 1
ATOM 709 N N . THR A 1 94 ? 3.792 -7.417 -16.870 1.00 89.06 94 THR A N 1
ATOM 710 C CA . THR A 1 94 ? 2.483 -7.661 -16.248 1.00 89.06 94 THR A CA 1
ATOM 711 C C . THR A 1 94 ? 1.375 -7.061 -17.117 1.00 89.06 94 THR A C 1
ATOM 713 O O . THR A 1 94 ? 1.424 -5.868 -17.426 1.00 89.06 94 THR A O 1
ATOM 716 N N . PRO A 1 95 ? 0.326 -7.821 -17.473 1.00 90.19 95 PRO A N 1
ATOM 717 C CA . PRO A 1 95 ? -0.775 -7.261 -18.236 1.00 90.19 95 PRO A CA 1
ATOM 718 C C . PRO A 1 95 ? -1.521 -6.193 -17.424 1.00 90.19 95 PRO A C 1
ATOM 720 O O . PRO A 1 95 ? -1.870 -6.400 -16.261 1.00 90.19 95 PRO A O 1
ATOM 723 N N . THR A 1 96 ? -1.817 -5.054 -18.054 1.00 92.38 96 THR A N 1
ATOM 724 C CA . THR A 1 96 ? -2.444 -3.890 -17.404 1.00 92.38 96 THR A CA 1
ATOM 725 C C . THR A 1 96 ? -3.765 -4.227 -16.713 1.00 92.38 96 THR A C 1
ATOM 727 O O . THR A 1 96 ? -4.023 -3.739 -15.615 1.00 92.38 96 THR A O 1
ATOM 730 N N . TRP A 1 97 ? -4.589 -5.098 -17.308 1.00 91.19 97 TRP A N 1
ATOM 731 C CA . TRP A 1 97 ? -5.860 -5.510 -16.704 1.00 91.19 97 TRP A CA 1
ATOM 732 C C . TRP A 1 97 ? -5.658 -6.215 -15.358 1.00 91.19 97 TRP A C 1
ATOM 734 O O . TRP A 1 97 ? -6.453 -6.010 -14.445 1.00 91.19 97 TRP A O 1
ATOM 744 N N . LEU A 1 98 ? -4.586 -7.000 -15.203 1.00 88.50 98 LEU A N 1
ATOM 745 C CA . LEU A 1 98 ? -4.297 -7.719 -13.964 1.00 88.50 98 LEU A CA 1
ATOM 746 C C . LEU A 1 98 ? -3.886 -6.743 -12.864 1.00 88.50 98 LEU A C 1
ATOM 748 O O . LEU A 1 98 ? -4.421 -6.816 -11.759 1.00 88.50 98 LEU A O 1
ATOM 752 N N . LEU A 1 99 ? -2.998 -5.793 -13.184 1.00 92.00 99 LEU A N 1
ATOM 753 C CA . LEU A 1 99 ? -2.628 -4.710 -12.271 1.00 92.00 99 LEU A CA 1
ATOM 754 C C . LEU A 1 99 ? -3.879 -3.956 -11.803 1.00 92.00 99 LEU A C 1
ATOM 756 O O . LEU A 1 99 ? -4.068 -3.769 -10.602 1.00 92.00 99 LEU A O 1
ATOM 760 N N . LEU A 1 100 ? -4.743 -3.551 -12.737 1.00 91.94 100 LEU A N 1
ATOM 761 C CA . LEU A 1 100 ? -5.968 -2.819 -12.425 1.00 91.94 100 LEU A CA 1
ATOM 762 C C . LEU A 1 100 ? -6.914 -3.634 -11.548 1.00 91.94 100 LEU A C 1
ATOM 764 O O . LEU A 1 100 ? -7.376 -3.120 -10.534 1.00 91.94 100 LEU A O 1
ATOM 768 N N . MET A 1 101 ? -7.167 -4.902 -11.883 1.00 91.56 101 MET A N 1
ATOM 769 C CA . MET A 1 101 ? -8.041 -5.755 -11.075 1.00 91.56 101 MET A CA 1
ATOM 770 C C . MET A 1 101 ? -7.520 -5.921 -9.650 1.00 91.56 101 MET A C 1
ATOM 772 O O . MET A 1 101 ? -8.289 -5.758 -8.705 1.00 91.56 101 MET A O 1
ATOM 776 N N . VAL A 1 102 ? -6.224 -6.198 -9.479 1.00 90.25 102 VAL A N 1
ATOM 777 C CA . VAL A 1 102 ? -5.616 -6.340 -8.149 1.00 90.25 102 VAL A CA 1
ATOM 778 C C . VAL A 1 102 ? -5.703 -5.026 -7.377 1.00 90.25 102 VAL A C 1
ATOM 780 O O . VAL A 1 102 ? -6.112 -5.021 -6.218 1.00 90.25 102 VAL A O 1
ATOM 783 N N . SER A 1 103 ? -5.391 -3.905 -8.024 1.00 92.00 103 SER A N 1
ATOM 784 C CA . SER A 1 103 ? -5.365 -2.595 -7.370 1.00 92.00 103 SER A CA 1
ATOM 785 C C . SER A 1 103 ? -6.772 -2.137 -6.961 1.00 92.00 103 SER A C 1
ATOM 787 O O . SER A 1 103 ? -6.968 -1.715 -5.824 1.00 92.00 103 SER A O 1
ATOM 789 N N . VAL A 1 104 ? -7.780 -2.316 -7.830 1.00 92.88 104 VAL A N 1
ATOM 790 C CA . VAL A 1 104 ? -9.199 -2.073 -7.505 1.00 92.88 104 VAL A CA 1
ATOM 791 C C . VAL A 1 104 ? -9.664 -2.990 -6.380 1.00 92.88 104 VAL A C 1
ATOM 793 O O . VAL A 1 104 ? -10.282 -2.512 -5.429 1.00 92.88 104 VAL A O 1
ATOM 796 N N . ALA A 1 105 ? -9.356 -4.287 -6.448 1.00 92.56 105 ALA A N 1
ATOM 797 C CA . ALA A 1 105 ? -9.734 -5.234 -5.405 1.00 92.56 105 ALA A CA 1
ATOM 798 C C . ALA A 1 105 ? -9.142 -4.832 -4.046 1.00 92.56 105 ALA A C 1
ATOM 800 O O . ALA A 1 105 ? -9.872 -4.766 -3.058 1.00 92.56 105 ALA A O 1
ATOM 801 N N . MET A 1 106 ? -7.854 -4.481 -4.000 1.00 92.94 106 MET A N 1
ATOM 802 C CA . MET A 1 106 ? -7.187 -3.986 -2.793 1.00 92.94 106 MET A CA 1
ATOM 803 C C . MET A 1 106 ? -7.835 -2.703 -2.269 1.00 92.94 106 MET A C 1
ATOM 805 O O . MET A 1 106 ? -8.123 -2.610 -1.078 1.00 92.94 106 MET A O 1
ATOM 809 N N . THR A 1 107 ? -8.134 -1.733 -3.135 1.00 94.44 107 THR A N 1
ATOM 810 C CA . THR A 1 107 ? -8.814 -0.497 -2.730 1.00 94.44 107 THR A CA 1
ATOM 811 C C . THR A 1 107 ? -10.198 -0.772 -2.148 1.00 94.44 107 THR A C 1
ATOM 813 O O . THR A 1 107 ? -10.517 -0.261 -1.077 1.00 94.44 107 THR A O 1
ATOM 816 N N . VAL A 1 108 ? -11.016 -1.597 -2.804 1.00 93.38 108 VAL A N 1
ATOM 817 C CA . VAL A 1 108 ? -12.374 -1.914 -2.336 1.00 93.38 108 VAL A CA 1
ATOM 818 C C . VAL A 1 108 ? -12.329 -2.673 -1.012 1.00 93.38 108 VAL A C 1
ATOM 820 O O . VAL A 1 108 ? -12.982 -2.267 -0.050 1.00 93.38 108 VAL A O 1
ATOM 823 N N . VAL A 1 109 ? -11.530 -3.739 -0.931 1.00 92.44 109 VAL A N 1
ATOM 824 C CA . VAL A 1 109 ? -11.392 -4.563 0.279 1.00 92.44 109 VAL A CA 1
ATOM 825 C C . VAL A 1 109 ? -10.832 -3.736 1.438 1.00 92.44 109 VAL A C 1
ATOM 827 O O . VAL A 1 109 ? -11.402 -3.738 2.530 1.00 92.44 109 VAL A O 1
ATOM 830 N N . GLY A 1 110 ? -9.763 -2.977 1.190 1.00 93.25 110 GLY A N 1
ATOM 831 C CA . GLY A 1 110 ? -9.157 -2.087 2.175 1.00 93.25 110 GLY A CA 1
ATOM 832 C C . GLY A 1 110 ? -10.132 -1.021 2.669 1.00 93.25 110 GLY A C 1
ATOM 833 O O . GLY A 1 110 ? -10.233 -0.801 3.872 1.00 93.25 110 GLY A O 1
ATOM 834 N N . TYR A 1 111 ? -10.911 -0.406 1.773 1.00 95.44 111 TYR A N 1
ATOM 835 C CA . TYR A 1 111 ? -11.915 0.594 2.143 1.00 95.44 111 TYR A CA 1
ATOM 836 C C . TYR A 1 111 ? -13.020 0.003 3.023 1.00 95.44 111 TYR A C 1
ATOM 838 O O . TYR A 1 111 ? -13.359 0.587 4.054 1.00 95.44 111 TYR A O 1
ATOM 846 N N . VAL A 1 112 ? -13.570 -1.155 2.643 1.00 94.38 112 VAL A N 1
ATOM 847 C CA . VAL A 1 112 ? -14.627 -1.825 3.414 1.00 94.38 112 VAL A CA 1
ATOM 848 C C . VAL A 1 112 ? -14.127 -2.179 4.814 1.00 94.38 112 VAL A C 1
ATOM 850 O O . VAL A 1 112 ? -14.780 -1.813 5.792 1.00 94.38 112 VAL A O 1
ATOM 853 N N . GLY A 1 113 ? -12.959 -2.818 4.923 1.00 91.88 113 GLY A N 1
ATOM 854 C CA . GLY A 1 113 ? -12.378 -3.194 6.212 1.00 91.88 113 GLY A CA 1
ATOM 855 C C . GLY A 1 113 ? -12.017 -1.983 7.077 1.00 91.88 113 GLY A C 1
ATOM 856 O O . GLY A 1 113 ? -12.391 -1.915 8.248 1.00 91.88 113 GLY A O 1
ATOM 857 N N . PHE A 1 114 ? -11.378 -0.966 6.493 1.00 94.06 114 PHE A N 1
ATOM 858 C CA . PHE A 1 114 ? -10.997 0.251 7.211 1.00 94.06 114 PHE A CA 1
ATOM 859 C C . PHE A 1 114 ? -12.228 0.993 7.738 1.00 94.06 114 PHE A C 1
ATOM 861 O O . PHE A 1 114 ? -12.271 1.390 8.902 1.00 94.06 114 PHE A O 1
ATOM 868 N N . ARG A 1 115 ? -13.276 1.118 6.913 1.00 93.19 115 ARG A N 1
ATOM 869 C CA . ARG A 1 115 ? -14.547 1.732 7.314 1.00 93.19 115 ARG A CA 1
ATOM 870 C C . ARG A 1 115 ? -15.207 0.975 8.465 1.00 93.19 115 ARG A C 1
ATOM 872 O O . ARG A 1 115 ? -15.742 1.620 9.367 1.00 93.19 115 ARG A O 1
ATOM 879 N N . GLN A 1 116 ? -15.203 -0.357 8.434 1.00 91.44 116 GLN A N 1
ATOM 880 C CA . GLN A 1 116 ? -15.767 -1.182 9.505 1.00 91.44 116 GLN A CA 1
ATOM 881 C C . GLN A 1 116 ? -15.033 -0.958 10.832 1.00 91.44 116 GLN A C 1
ATOM 883 O O . GLN A 1 116 ? -15.690 -0.733 11.849 1.00 91.44 116 GLN A O 1
ATOM 888 N N . GLU A 1 117 ? -13.698 -0.925 10.818 1.00 92.06 117 GLU A N 1
ATOM 889 C CA . GLU A 1 117 ? -12.891 -0.649 12.013 1.00 92.06 117 GLU A CA 1
ATOM 890 C C . GLU A 1 117 ? -13.098 0.780 12.532 1.00 92.06 117 GLU A C 1
ATOM 892 O O . GLU A 1 117 ? -13.324 0.977 13.727 1.00 92.06 117 GLU A O 1
ATOM 897 N N . CYS A 1 118 ? -13.129 1.787 11.651 1.00 90.12 118 CYS A N 1
ATOM 898 C CA . CYS A 1 118 ? -13.478 3.154 12.044 1.00 90.12 118 CYS A CA 1
ATOM 899 C C . CYS A 1 118 ? -14.862 3.213 12.700 1.00 90.12 118 CYS A C 1
ATOM 901 O O . CYS A 1 118 ? -15.021 3.820 13.758 1.00 90.12 118 CYS A O 1
ATOM 903 N N . ALA A 1 119 ? -15.868 2.570 12.102 1.00 88.88 119 ALA A N 1
ATOM 904 C CA . ALA A 1 119 ? -17.216 2.533 12.656 1.00 88.88 119 ALA A CA 1
ATOM 905 C C . ALA A 1 119 ? -17.24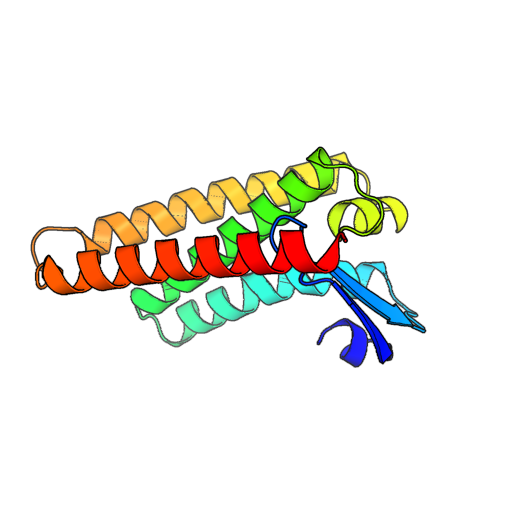9 1.828 14.020 1.00 88.88 119 ALA A C 1
ATOM 907 O O . ALA A 1 119 ? -17.916 2.309 14.934 1.00 88.88 119 ALA A O 1
ATOM 908 N N . ALA A 1 120 ? -16.512 0.727 14.185 1.00 86.56 120 ALA A N 1
ATOM 909 C CA . ALA A 1 120 ? -16.398 0.016 15.454 1.00 86.56 120 ALA A CA 1
ATOM 910 C C . ALA A 1 120 ? -15.761 0.888 16.548 1.00 86.56 120 ALA A C 1
ATOM 912 O O . ALA A 1 120 ? -16.269 0.918 17.668 1.00 86.56 120 ALA A O 1
ATOM 913 N N . MET A 1 121 ? -14.712 1.647 16.218 1.00 84.00 121 MET A N 1
ATOM 914 C CA . MET A 1 121 ? -14.050 2.571 17.148 1.00 84.00 121 MET A CA 1
ATOM 915 C C . MET A 1 121 ? -14.897 3.802 17.496 1.00 84.00 121 MET A C 1
ATOM 917 O O . MET A 1 121 ? -14.771 4.342 18.593 1.00 84.00 121 MET A O 1
ATOM 921 N N . LEU A 1 122 ? -15.750 4.253 16.572 1.00 82.75 122 LEU A N 1
ATOM 922 C CA . LEU A 1 122 ? -16.616 5.424 16.744 1.00 82.75 122 LEU A CA 1
ATOM 923 C C . LEU A 1 122 ? -17.965 5.100 17.406 1.00 82.75 122 LEU A C 1
ATOM 925 O O . LEU A 1 122 ? -18.707 6.028 17.740 1.00 82.75 122 LEU A O 1
ATOM 929 N N . LYS A 1 123 ? -18.300 3.817 17.624 1.00 81.81 123 LYS A N 1
ATOM 930 C CA . LYS A 1 123 ? -19.496 3.441 18.395 1.00 81.81 123 LYS A CA 1
ATOM 931 C C . LYS A 1 123 ? -19.430 4.056 19.808 1.00 81.81 123 LYS A C 1
ATOM 933 O O . LYS A 1 123 ? -18.339 4.135 20.374 1.00 81.81 123 LYS A O 1
ATOM 938 N N . PRO A 1 124 ? -20.560 4.480 20.411 1.00 60.34 124 PRO A N 1
ATOM 939 C CA . PRO A 1 124 ? -20.585 5.387 21.571 1.00 60.34 124 PRO A CA 1
ATOM 940 C C . PRO A 1 124 ? -20.173 4.776 22.931 1.00 60.34 124 PRO A C 1
ATOM 942 O O . PRO A 1 124 ? -20.843 5.006 23.932 1.00 60.34 124 PRO A O 1
ATOM 945 N N . ALA A 1 125 ? -19.073 4.021 22.997 1.00 60.62 125 ALA A N 1
ATOM 946 C CA . ALA A 1 125 ? -18.551 3.413 24.227 1.00 60.62 125 ALA A CA 1
ATOM 947 C C . ALA A 1 125 ? -17.058 3.710 24.506 1.00 60.62 125 ALA A C 1
ATOM 949 O O . ALA A 1 125 ? -16.552 3.339 25.561 1.00 60.62 125 ALA A O 1
ATOM 950 N N . GLY A 1 126 ? -16.341 4.388 23.599 1.00 58.47 126 GLY A N 1
ATOM 951 C CA . GLY A 1 126 ? -14.933 4.774 23.783 1.00 58.47 126 GLY A CA 1
ATOM 952 C C . GLY A 1 126 ? -14.747 6.222 24.270 1.00 58.47 126 GLY A C 1
ATOM 953 O O . GLY A 1 126 ? -15.620 7.065 24.045 1.00 58.47 126 GLY A O 1
ATOM 954 N N . PRO A 1 127 ? -13.610 6.558 24.914 1.00 58.69 127 PRO A N 1
ATOM 955 C CA . PRO A 1 127 ? -13.321 7.925 25.339 1.00 58.69 127 PRO A CA 1
ATOM 956 C C . PRO A 1 127 ? -13.346 8.868 24.129 1.00 58.69 127 PRO A C 1
ATOM 958 O O . PRO A 1 127 ? -12.602 8.683 23.166 1.00 58.69 127 PRO A O 1
ATOM 961 N N . ARG A 1 128 ? -14.206 9.896 24.178 1.00 62.59 128 ARG A N 1
ATOM 962 C CA . ARG A 1 128 ? -14.279 10.933 23.138 1.00 62.59 128 ARG A CA 1
ATOM 963 C C . ARG A 1 128 ? -12.892 11.531 22.923 1.00 62.59 128 ARG A C 1
ATOM 965 O O . ARG A 1 128 ? -12.285 12.055 23.860 1.00 62.59 128 ARG A O 1
ATOM 972 N N . MET A 1 129 ? -12.423 11.497 21.678 1.00 62.94 129 MET A N 1
ATOM 973 C CA . MET A 1 129 ? -11.209 12.193 21.268 1.00 62.94 129 MET A CA 1
ATOM 974 C C . MET A 1 129 ? -11.331 13.662 21.693 1.00 62.94 129 MET A C 1
ATOM 976 O O . MET A 1 129 ? -12.279 14.359 21.320 1.00 62.94 129 MET A O 1
ATOM 980 N N . LYS A 1 130 ? -10.421 14.126 22.553 1.00 75.88 130 LYS A N 1
ATOM 981 C CA . LYS A 1 130 ? -10.482 15.492 23.083 1.00 75.88 130 LYS A CA 1
ATOM 982 C C . LYS A 1 130 ? -10.309 16.456 21.908 1.00 75.88 130 LYS A C 1
ATOM 984 O O . LYS A 1 130 ? -9.340 16.333 21.163 1.00 75.88 130 LYS A O 1
ATOM 989 N N . LYS A 1 131 ? -11.203 17.444 21.768 1.00 74.56 131 LYS A N 1
ATOM 990 C CA . LYS A 1 131 ? -11.164 18.459 20.688 1.00 74.56 131 LYS A CA 1
ATOM 991 C C . LYS A 1 131 ? -9.773 19.091 20.516 1.00 74.56 131 LYS A C 1
ATOM 993 O O . LYS A 1 131 ? -9.351 19.368 19.402 1.00 74.56 131 LYS A O 1
ATOM 998 N N . ARG A 1 132 ? -9.041 19.245 21.625 1.00 75.88 132 ARG A N 1
ATOM 999 C CA . ARG A 1 132 ? -7.660 19.741 21.664 1.00 75.88 132 ARG A CA 1
ATOM 1000 C C . ARG A 1 132 ? -6.672 18.835 20.919 1.00 75.88 132 ARG A C 1
ATOM 1002 O O . ARG A 1 132 ? -5.841 19.346 20.186 1.00 75.88 132 ARG A O 1
ATOM 1009 N N . THR A 1 133 ? -6.777 17.514 21.063 1.00 71.88 133 THR A N 1
ATOM 1010 C CA . THR A 1 133 ? -5.920 16.552 20.351 1.00 71.88 133 THR A CA 1
ATOM 1011 C C . THR A 1 133 ? -6.198 16.585 18.851 1.00 71.88 133 THR A C 1
ATOM 1013 O O . THR A 1 133 ? -5.259 16.671 18.071 1.00 71.88 133 THR A O 1
ATOM 1016 N N . ALA A 1 134 ? -7.473 16.627 18.449 1.00 71.75 134 ALA A N 1
ATOM 1017 C CA . ALA A 1 134 ? -7.852 16.750 17.041 1.00 71.75 134 ALA A CA 1
ATOM 1018 C C . ALA A 1 134 ? -7.343 18.062 16.414 1.00 71.75 134 ALA A C 1
ATOM 1020 O O . ALA A 1 134 ? -6.790 18.046 15.318 1.00 71.75 134 ALA A O 1
ATOM 1021 N N . ALA A 1 135 ? -7.464 19.186 17.129 1.00 81.38 135 ALA A N 1
ATOM 1022 C CA . ALA A 1 135 ? -6.964 20.482 16.672 1.00 81.38 135 ALA A CA 1
ATOM 1023 C C . ALA A 1 135 ? -5.430 20.511 16.538 1.00 81.38 135 ALA A C 1
ATOM 1025 O O . ALA A 1 135 ? -4.919 21.053 15.563 1.00 81.38 135 ALA A O 1
ATOM 1026 N N . ILE A 1 136 ? -4.700 19.893 17.477 1.00 83.88 136 ILE A N 1
ATOM 1027 C CA . ILE A 1 136 ? -3.234 19.780 17.407 1.00 83.88 136 ILE A CA 1
ATOM 1028 C C . ILE A 1 136 ? -2.817 18.917 16.212 1.00 83.88 136 ILE A C 1
ATOM 1030 O O . ILE A 1 136 ? -1.948 19.330 15.451 1.00 83.88 136 ILE A O 1
ATOM 1034 N N . SER A 1 137 ? -3.446 17.755 16.008 1.00 72.00 137 SER A N 1
ATOM 1035 C CA . SER A 1 137 ? -3.147 16.886 14.863 1.00 72.00 137 SER A CA 1
ATOM 1036 C C . SER A 1 137 ? -3.435 17.577 13.529 1.00 72.00 137 SER A C 1
ATOM 1038 O O . SER A 1 137 ? -2.617 17.493 12.618 1.00 72.00 137 SER A O 1
ATOM 1040 N N . LEU A 1 138 ? -4.554 18.302 13.425 1.00 80.94 138 LEU A N 1
ATOM 1041 C CA . LEU A 1 138 ? -4.909 19.054 12.221 1.00 80.94 138 LEU A CA 1
ATOM 1042 C C . LEU A 1 138 ? -3.929 20.207 11.960 1.00 80.94 138 LEU A C 1
ATOM 1044 O O . LEU A 1 138 ? -3.453 20.360 10.840 1.00 80.94 138 LEU A O 1
ATOM 1048 N N . GLY A 1 139 ? -3.586 20.983 12.993 1.00 87.69 139 GLY A N 1
ATOM 1049 C CA . GLY A 1 139 ? -2.611 22.071 12.889 1.00 87.69 139 GLY A CA 1
ATOM 1050 C C . GLY A 1 139 ? -1.217 21.575 12.497 1.00 87.69 139 GLY A C 1
ATOM 1051 O O . GLY A 1 139 ? -0.580 22.162 11.626 1.00 87.69 139 GLY A O 1
ATOM 1052 N N . ALA A 1 140 ? -0.770 20.455 13.074 1.00 80.00 140 ALA A N 1
ATOM 1053 C CA . ALA A 1 140 ? 0.492 19.817 12.709 1.00 80.00 140 ALA A CA 1
ATOM 1054 C C . ALA A 1 140 ? 0.490 19.326 11.253 1.00 80.00 140 ALA A C 1
ATOM 1056 O O . ALA A 1 140 ? 1.486 19.502 10.556 1.00 80.00 140 ALA A O 1
ATOM 1057 N N . LEU A 1 141 ? -0.627 18.764 10.773 1.00 77.62 141 LEU A N 1
ATOM 1058 C CA . LEU A 1 141 ? -0.769 18.325 9.384 1.00 77.62 141 LEU A CA 1
ATOM 1059 C C . LEU A 1 141 ? -0.696 19.511 8.409 1.00 77.62 141 LEU A C 1
ATOM 1061 O O . LEU A 1 141 ? 0.037 19.452 7.428 1.00 77.62 141 LEU A O 1
ATOM 1065 N N . ILE A 1 142 ? -1.412 20.601 8.706 1.00 86.06 142 ILE A N 1
ATOM 1066 C CA . ILE A 1 142 ? -1.397 21.830 7.897 1.00 86.06 142 ILE A CA 1
ATOM 1067 C C . ILE A 1 142 ? 0.016 22.417 7.842 1.00 86.06 142 ILE A C 1
ATOM 1069 O O . ILE A 1 142 ? 0.492 22.765 6.764 1.00 86.06 142 ILE A O 1
ATO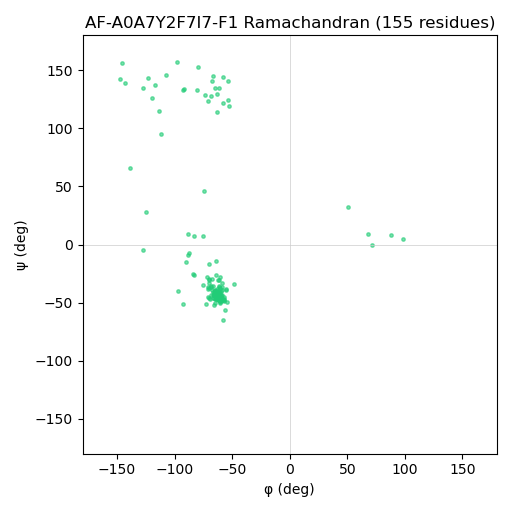M 1073 N N . LEU A 1 143 ? 0.704 22.490 8.985 1.00 87.75 143 LEU A N 1
ATOM 1074 C CA . LEU A 1 143 ? 2.073 22.995 9.050 1.00 87.75 143 LEU A CA 1
ATOM 1075 C C . LEU A 1 143 ? 3.039 22.112 8.253 1.00 87.75 143 LEU A C 1
ATOM 1077 O O . LEU A 1 143 ? 3.849 22.636 7.495 1.00 87.75 143 LEU A O 1
ATOM 1081 N N . LEU A 1 144 ? 2.937 20.786 8.386 1.00 81.88 144 LEU A N 1
ATOM 1082 C CA . LEU A 1 144 ? 3.762 19.839 7.635 1.00 81.88 144 LEU A CA 1
ATOM 1083 C C . LEU A 1 144 ? 3.584 20.033 6.124 1.00 81.88 144 LEU A C 1
ATOM 1085 O O . LEU A 1 144 ? 4.571 20.136 5.401 1.00 81.88 144 LEU A O 1
ATOM 1089 N N . VAL A 1 145 ? 2.335 20.130 5.662 1.00 73.75 145 VAL A N 1
ATOM 1090 C CA . VAL A 1 145 ? 2.006 20.364 4.250 1.00 73.75 145 VAL A CA 1
ATOM 1091 C C . VAL A 1 145 ? 2.552 21.713 3.779 1.00 73.75 145 VAL A C 1
ATOM 1093 O O . VAL A 1 145 ? 3.173 21.780 2.723 1.00 73.75 145 VAL A O 1
ATOM 1096 N N . ALA A 1 146 ? 2.390 22.777 4.570 1.00 80.44 146 ALA A N 1
ATOM 1097 C CA . ALA A 1 146 ? 2.899 24.105 4.233 1.00 80.44 146 ALA A CA 1
ATOM 1098 C C . ALA A 1 146 ? 4.432 24.129 4.117 1.00 80.44 146 ALA A C 1
ATOM 1100 O O . ALA A 1 146 ? 4.971 24.672 3.153 1.00 80.44 146 ALA A O 1
ATOM 1101 N N . VAL A 1 147 ? 5.133 23.492 5.061 1.00 82.94 147 VAL A N 1
ATOM 1102 C CA . VAL A 1 147 ? 6.595 23.351 5.031 1.00 82.94 147 VAL A CA 1
ATOM 1103 C C . VAL A 1 147 ? 7.028 22.546 3.810 1.00 82.94 147 VAL A C 1
ATOM 1105 O O . VAL A 1 147 ? 7.937 22.961 3.097 1.00 82.94 147 VAL A O 1
ATOM 1108 N N . GLN A 1 148 ? 6.362 21.428 3.523 1.00 72.56 148 GLN A N 1
ATOM 1109 C CA . GLN A 1 148 ? 6.678 20.608 2.358 1.00 72.56 148 GLN A CA 1
ATOM 1110 C C . GLN A 1 148 ? 6.479 21.359 1.033 1.00 72.56 148 GLN A C 1
ATOM 1112 O O . GLN A 1 148 ? 7.341 21.277 0.159 1.00 72.56 148 GLN A O 1
ATOM 1117 N N . SER A 1 149 ? 5.403 22.137 0.892 1.00 76.12 149 SER A N 1
ATOM 1118 C CA . SER A 1 149 ? 5.190 23.004 -0.274 1.00 76.12 149 SER A CA 1
ATOM 1119 C C . SER A 1 149 ? 6.266 24.075 -0.414 1.00 76.12 149 SER A C 1
ATOM 1121 O O . SER A 1 149 ? 6.775 24.283 -1.512 1.00 76.12 149 SER A O 1
ATOM 1123 N N . ALA A 1 150 ? 6.644 24.733 0.685 1.00 77.88 150 ALA A N 1
ATOM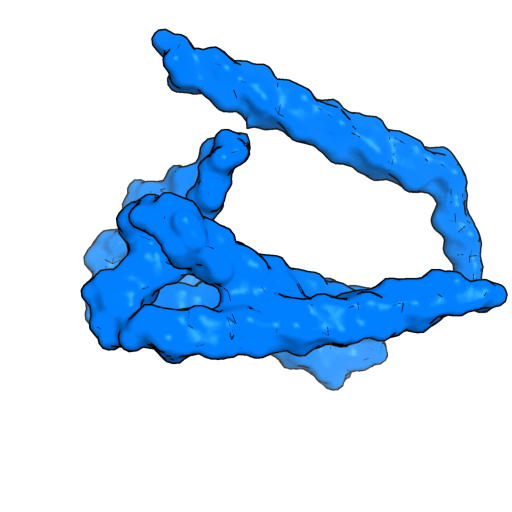 1124 C CA . ALA A 1 150 ? 7.684 25.759 0.667 1.00 77.88 150 ALA A CA 1
ATOM 1125 C C . ALA A 1 150 ? 9.053 25.180 0.273 1.00 77.88 150 ALA A C 1
ATOM 1127 O O . ALA A 1 150 ? 9.769 25.777 -0.525 1.00 77.88 150 ALA A O 1
ATOM 1128 N N . VAL A 1 151 ? 9.395 23.992 0.780 1.00 75.12 151 VAL A N 1
ATOM 1129 C CA . VAL A 1 151 ? 10.629 23.283 0.414 1.00 75.12 151 VAL A CA 1
ATOM 1130 C C . VAL A 1 151 ? 10.622 22.882 -1.061 1.00 75.12 151 VAL A C 1
ATOM 1132 O O . VAL A 1 151 ? 11.628 23.074 -1.737 1.00 75.12 151 VAL A O 1
ATOM 1135 N N . ALA A 1 152 ? 9.501 22.382 -1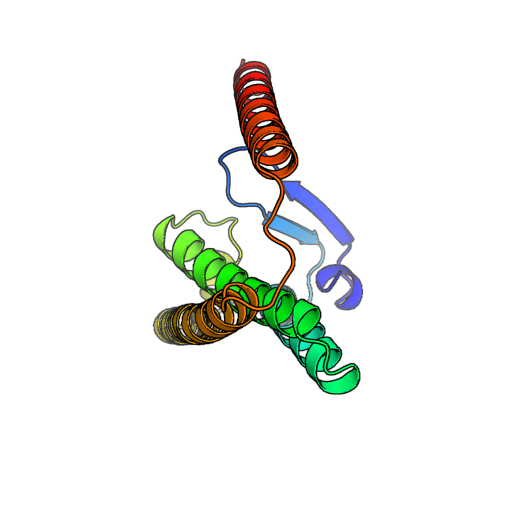.588 1.00 67.38 152 ALA A N 1
ATOM 1136 C CA . ALA A 1 152 ? 9.387 22.054 -3.010 1.00 67.38 152 ALA A CA 1
ATOM 1137 C C . ALA A 1 152 ? 9.623 23.290 -3.902 1.00 67.38 152 ALA A C 1
ATOM 1139 O O . ALA A 1 152 ? 10.415 23.224 -4.837 1.00 67.38 152 ALA A O 1
ATOM 1140 N N . MET A 1 153 ? 9.039 24.443 -3.550 1.00 71.81 153 MET A N 1
ATOM 1141 C CA . MET A 1 153 ? 9.242 25.709 -4.276 1.00 71.81 153 MET A CA 1
ATOM 1142 C C . MET A 1 153 ? 10.687 26.231 -4.231 1.00 71.81 153 MET A C 1
ATOM 1144 O O . MET A 1 153 ? 11.090 26.976 -5.122 1.00 71.81 153 MET A O 1
ATOM 1148 N N . LEU A 1 154 ? 11.455 25.883 -3.195 1.00 72.50 154 LEU A N 1
ATOM 1149 C CA . LEU A 1 154 ? 12.861 26.273 -3.058 1.00 72.50 154 LEU A CA 1
ATOM 1150 C C . LEU A 1 154 ? 13.815 25.356 -3.836 1.00 72.50 154 LEU A C 1
ATOM 1152 O O . LEU A 1 154 ? 14.899 25.801 -4.189 1.00 72.50 154 LEU A O 1
ATOM 1156 N N . ILE A 1 155 ? 13.433 24.098 -4.083 1.00 65.19 155 ILE A N 1
ATOM 1157 C CA . ILE A 1 155 ? 14.252 23.110 -4.808 1.00 65.19 155 ILE A CA 1
ATOM 1158 C C . ILE A 1 155 ? 14.097 23.242 -6.334 1.00 65.19 155 ILE A C 1
ATOM 1160 O O . ILE A 1 155 ? 15.011 22.869 -7.064 1.00 65.19 155 ILE A O 1
ATOM 1164 N N . ASP A 1 156 ? 12.968 23.769 -6.816 1.00 53.47 156 ASP A N 1
ATOM 1165 C CA . ASP A 1 156 ? 12.704 23.982 -8.250 1.00 53.47 156 ASP A CA 1
ATOM 1166 C C . ASP A 1 156 ? 13.187 25.360 -8.781 1.00 53.47 156 ASP A C 1
ATOM 1168 O O . ASP A 1 156 ? 12.872 25.724 -9.915 1.00 53.47 156 ASP A O 1
ATOM 1172 N N . ARG A 1 157 ? 13.945 26.133 -7.985 1.00 49.62 157 ARG A N 1
ATOM 1173 C CA . ARG A 1 157 ? 14.660 27.357 -8.410 1.00 49.62 157 ARG A CA 1
ATOM 1174 C C . ARG A 1 157 ? 16.142 27.082 -8.624 1.00 49.62 157 ARG A C 1
ATOM 1176 O O . ARG A 1 157 ? 16.698 27.691 -9.562 1.00 49.62 157 ARG A O 1
#

Foldseek 3Di:
DLQVVQVWDFDDWDDAPPDQTFTDTPPRPDQLRSLVCCLVCLQVVLVVVCVVVVDLVSLLSNLVSLQVSLVSLVVCVVVCDCRGSNNSNVVVPDDNVVSNVSSVVSNVSSVVSNVVSVVVQPPPPDDPDPPVNVVVVVVVVVVVSVVSVVVNVVVVD

Secondary structure (DSSP, 8-state):
-HHHHTT-EEEEEE--TTS--EEEEES-S-HHHHHHHHHHHHHHHHHHHHHHH--HHHHHHHHHHHHHHHHHHHHHHHH--TTSHHHHHHHTT--HHHHHHHHHHHHHHHHHHHHHHHHHHHSTTSPPPPHHHHHHHHHHHHHHHHHHHHHHHHH--

Nearest PDB structures (foldseek):
  1vg6-assembly1_A  TM=5.814E-01  e=3.315E+00  Thermotoga maritima
  1wl3-assembly1_A  TM=5.768E-01  e=5.945E+00  Thermotoga maritima MSB8
  1v4j-assembly1_A  TM=5.741E-01  e=5.945E+00  Thermotoga maritima
  6z0c-assembly4_D  TM=3.091E-01  e=4.807E+00  Escherichia coli

Radius of gyration: 18.31 Å; Cα contacts (8 Å, |Δi|>4): 167; chains: 1; bounding box: 42×40×44 Å

Solvent-accessible surface area (backbone atoms only — not comparable to full-atom values): 8374 Å² total; per-residue (Å²): 110,51,36,53,74,60,68,9,43,82,74,50,76,48,76,54,71,99,50,85,66,35,75,40,51,49,62,57,86,48,58,57,57,36,52,49,40,51,54,50,48,52,26,49,52,38,44,51,50,19,67,74,69,66,42,68,73,37,46,36,51,15,18,44,35,25,20,51,44,10,47,49,38,47,50,29,48,72,67,61,47,71,75,26,62,39,35,43,39,38,74,64,68,44,58,64,68,58,56,50,51,52,18,51,50,29,27,53,53,11,47,54,49,27,51,51,40,51,52,63,64,66,43,99,81,58,85,76,79,53,68,68,58,56,51,49,53,50,51,51,50,53,50,51,50,52,51,41,52,53,50,48,64,64,72,79,107

Sequence (157 aa):
MAGSLCGGSLSRVQLRPWSLPYSFFKPDPWPSVTLWAGPVLGCLGPVVAASIWRRSGLWLIAWFCVLANGTYLLMGWYAGDGELDSTKIIAAGTPTWLLLMVSVAMTVVGYVGFRQECAAMLKPAGPRMKKRTAAISLGALILLVAVQSAVAMLIDR